Protein AF-A0A7V4Y9E1-F1 (afdb_monomer_lite)

Structure (mmCIF, N/CA/C/O backbone):
data_AF-A0A7V4Y9E1-F1
#
_entry.id   AF-A0A7V4Y9E1-F1
#
loop_
_atom_site.group_PDB
_atom_site.id
_atom_site.type_symbol
_atom_site.label_atom_id
_atom_site.label_alt_id
_atom_site.label_comp_id
_atom_site.label_asym_id
_atom_site.label_entity_id
_atom_site.label_seq_id
_atom_site.pdbx_PDB_ins_code
_atom_site.Cartn_x
_atom_site.Cartn_y
_atom_site.Cartn_z
_atom_site.occupancy
_atom_site.B_iso_or_equiv
_atom_site.auth_seq_id
_atom_site.auth_comp_id
_atom_site.auth_asym_id
_atom_site.auth_atom_id
_atom_site.pdbx_PDB_model_num
ATOM 1 N N . MET A 1 1 ? -30.006 16.952 9.064 1.00 45.06 1 MET A N 1
ATOM 2 C CA . MET A 1 1 ? -29.851 15.558 9.552 1.00 45.06 1 MET A CA 1
ATOM 3 C C . MET A 1 1 ? -28.820 15.513 10.675 1.00 45.06 1 MET A C 1
ATOM 5 O O . MET A 1 1 ? -27.666 15.843 10.431 1.00 45.06 1 MET A O 1
ATOM 9 N N . LYS A 1 2 ? -29.207 15.133 11.901 1.00 62.81 2 LYS A N 1
ATOM 10 C CA . LYS A 1 2 ? -28.250 14.896 12.998 1.00 62.81 2 LYS A CA 1
ATOM 11 C C . LYS A 1 2 ? -27.581 13.535 12.781 1.00 62.81 2 LYS A C 1
ATOM 13 O O . LYS A 1 2 ? -28.270 12.523 12.707 1.00 62.81 2 LYS A O 1
ATOM 18 N N . ARG A 1 3 ? -26.252 13.506 12.646 1.00 72.31 3 ARG A N 1
ATOM 19 C CA . ARG A 1 3 ? -25.481 12.253 12.651 1.00 72.31 3 ARG A CA 1
ATOM 20 C C . ARG A 1 3 ? -25.489 11.681 14.063 1.00 72.31 3 ARG A C 1
ATOM 22 O O . ARG A 1 3 ? -25.103 12.361 15.010 1.00 72.31 3 ARG A O 1
ATOM 29 N N . ASP A 1 4 ? -25.920 10.434 14.186 1.00 85.50 4 ASP A N 1
ATOM 30 C CA . ASP A 1 4 ? -26.046 9.746 15.467 1.00 85.50 4 ASP A CA 1
ATOM 31 C C . ASP A 1 4 ? -24.673 9.196 15.903 1.00 85.50 4 ASP A C 1
ATOM 33 O O . ASP A 1 4 ? -24.314 8.036 15.679 1.00 85.50 4 ASP A O 1
ATOM 37 N N . TYR A 1 5 ? -23.840 10.083 16.458 1.00 84.69 5 TYR A N 1
ATOM 38 C CA . TYR A 1 5 ? -22.429 9.807 16.751 1.00 84.69 5 TYR A CA 1
ATOM 39 C C . TYR A 1 5 ? -22.219 8.654 17.736 1.00 84.69 5 TYR A C 1
ATOM 41 O O . TYR A 1 5 ? -21.226 7.938 17.631 1.00 84.69 5 TYR A O 1
ATOM 49 N N . LYS A 1 6 ? -23.168 8.422 18.650 1.00 87.25 6 LYS A N 1
ATOM 50 C CA . LYS A 1 6 ? -23.079 7.342 19.641 1.00 87.25 6 LYS A CA 1
ATOM 51 C C . LYS A 1 6 ? -23.126 5.960 18.980 1.00 87.25 6 LYS A C 1
ATOM 53 O O . LYS A 1 6 ? -22.349 5.075 19.342 1.00 87.25 6 LYS A O 1
ATOM 58 N N . LYS A 1 7 ? -23.977 5.790 17.959 1.00 91.19 7 LYS A N 1
ATOM 59 C CA . LYS A 1 7 ? -24.054 4.547 17.175 1.00 91.19 7 LYS A CA 1
ATOM 60 C C . LYS A 1 7 ? -22.771 4.324 16.377 1.00 91.19 7 LYS A C 1
ATOM 62 O O . LYS A 1 7 ? -22.153 3.270 16.516 1.00 91.19 7 LYS A O 1
ATOM 67 N N . LEU A 1 8 ? -22.312 5.348 15.654 1.00 91.44 8 LEU A N 1
ATOM 68 C CA . LEU A 1 8 ? -21.070 5.294 14.871 1.00 91.44 8 LEU A CA 1
ATOM 69 C C . LEU A 1 8 ? -19.843 4.979 15.735 1.00 91.44 8 LEU A C 1
ATOM 71 O O . LEU A 1 8 ? -18.987 4.194 15.330 1.00 91.44 8 LEU A O 1
ATOM 75 N N . GLN A 1 9 ? -19.765 5.551 16.937 1.00 90.19 9 GLN A N 1
ATOM 76 C CA . GLN A 1 9 ? -18.689 5.267 17.882 1.00 90.19 9 GLN A CA 1
ATOM 77 C C . GLN A 1 9 ? -18.709 3.800 18.326 1.00 90.19 9 GLN A C 1
ATOM 79 O O . GLN A 1 9 ? -17.672 3.137 18.294 1.00 90.19 9 GLN A O 1
ATOM 84 N N . SER A 1 10 ? -19.879 3.271 18.696 1.00 91.19 10 SER A N 1
ATOM 85 C CA . SER A 1 10 ? -20.010 1.865 19.102 1.00 91.19 10 SER A CA 1
ATOM 86 C C . SER A 1 10 ? -19.586 0.898 17.989 1.00 91.19 10 SER A C 1
ATOM 88 O O . SER A 1 10 ? -18.905 -0.099 18.239 1.00 91.19 10 SER A O 1
ATOM 90 N N . GLU A 1 11 ? -19.915 1.230 16.742 1.00 92.38 11 GLU A N 1
ATOM 91 C CA . GLU A 1 11 ? -19.565 0.439 15.570 1.00 92.38 11 GLU A CA 1
ATOM 92 C C . GLU A 1 11 ? -18.068 0.531 15.250 1.00 92.38 11 GLU A C 1
ATOM 94 O O . GLU A 1 11 ? -17.416 -0.492 15.033 1.00 92.38 11 GLU A O 1
ATOM 99 N N . ALA A 1 12 ? -17.478 1.729 15.337 1.00 92.50 12 ALA A N 1
ATOM 100 C CA . ALA A 1 12 ? -16.038 1.928 15.193 1.00 92.50 12 ALA A CA 1
ATOM 101 C C . ALA A 1 12 ? -15.238 1.103 16.216 1.00 92.50 12 ALA A C 1
ATOM 103 O O . ALA A 1 12 ? -14.214 0.516 15.864 1.00 92.50 12 ALA A O 1
ATOM 104 N N . ILE A 1 13 ? -15.719 1.005 17.461 1.00 91.12 13 ILE A N 1
ATOM 105 C CA . ILE A 1 13 ? -15.098 0.190 18.518 1.00 91.12 13 ILE A CA 1
ATOM 106 C C . ILE A 1 13 ? -15.161 -1.301 18.169 1.00 91.12 13 ILE A C 1
ATOM 108 O O . ILE A 1 13 ? -14.146 -1.993 18.276 1.00 91.12 13 ILE A O 1
ATOM 112 N N . LYS A 1 14 ? -16.318 -1.803 17.713 1.00 91.88 14 LYS A N 1
ATOM 113 C CA . LYS A 1 14 ? -16.467 -3.203 17.274 1.00 91.88 14 LYS A CA 1
ATOM 114 C C . LYS A 1 14 ? -15.513 -3.530 16.125 1.00 91.88 14 LYS A C 1
ATOM 116 O O . LYS A 1 14 ? -14.785 -4.519 16.192 1.00 91.88 14 LYS A O 1
ATOM 121 N N . LEU A 1 15 ? -15.447 -2.662 15.114 1.00 91.44 15 LEU A N 1
ATOM 122 C CA . LEU A 1 15 ? -14.532 -2.825 13.982 1.00 91.44 15 LEU A CA 1
ATOM 123 C C . LEU A 1 15 ? -13.063 -2.768 14.419 1.00 91.44 15 LEU A C 1
ATOM 125 O O . LEU A 1 15 ? -12.230 -3.516 13.905 1.00 91.44 15 LEU A O 1
ATOM 129 N N . ARG A 1 16 ? -12.736 -1.910 15.390 1.00 89.75 16 A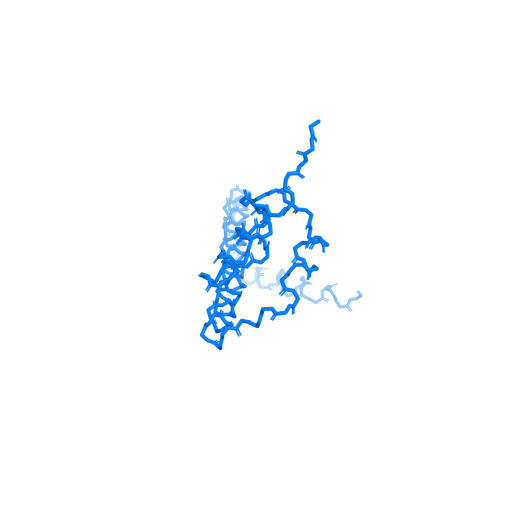RG A N 1
ATOM 130 C CA . ARG A 1 16 ? -11.377 -1.814 15.917 1.00 89.75 16 ARG A CA 1
ATOM 131 C C . ARG A 1 16 ? -10.962 -3.078 16.664 1.00 89.75 16 ARG A C 1
ATOM 133 O O . ARG A 1 16 ? -9.860 -3.565 16.428 1.00 89.75 16 ARG A O 1
ATOM 140 N N . LYS A 1 17 ? -11.850 -3.638 17.491 1.00 87.38 17 LYS A N 1
ATOM 141 C CA . LYS A 1 17 ? -11.634 -4.925 18.178 1.00 87.38 17 LYS A CA 1
ATOM 142 C C . LYS A 1 17 ? -11.493 -6.089 17.195 1.00 87.38 17 LYS A C 1
ATOM 144 O O . LYS A 1 17 ? -10.632 -6.938 17.391 1.00 87.38 17 LYS A O 1
ATOM 149 N N . ALA A 1 18 ? -12.241 -6.067 16.091 1.00 87.75 18 ALA A N 1
ATOM 150 C CA . ALA A 1 18 ? -12.091 -7.018 14.986 1.00 87.75 18 ALA A CA 1
ATOM 151 C C . ALA A 1 18 ? -10.760 -6.872 14.208 1.00 87.75 18 ALA A C 1
ATOM 153 O O . ALA A 1 18 ? -10.486 -7.644 13.290 1.00 87.75 18 ALA A O 1
ATOM 154 N N . GLY A 1 19 ? -9.919 -5.891 14.555 1.00 86.44 19 GLY A N 1
ATOM 155 C CA . GLY A 1 19 ? -8.583 -5.726 13.989 1.00 86.44 19 GLY A CA 1
ATOM 156 C C . GLY A 1 19 ? -8.540 -4.932 12.689 1.00 86.44 19 GLY A C 1
ATOM 157 O O . GLY A 1 19 ? -7.585 -5.088 11.929 1.00 86.44 19 GLY A O 1
ATOM 158 N N . LEU A 1 20 ? -9.541 -4.088 12.412 1.00 87.81 20 LEU A N 1
ATOM 159 C CA . LEU A 1 20 ? -9.500 -3.160 11.279 1.00 87.81 20 LEU A CA 1
ATOM 160 C C . LEU A 1 20 ? -8.630 -1.928 11.590 1.00 87.81 20 LEU A C 1
ATOM 162 O O . LEU A 1 20 ? -8.527 -1.455 12.730 1.00 87.81 20 LEU A O 1
ATOM 166 N N . SER A 1 21 ? -7.997 -1.390 10.548 1.00 86.50 21 SER A N 1
ATOM 167 C CA . SER A 1 21 ? -7.227 -0.143 10.593 1.00 86.50 21 SER A CA 1
ATOM 168 C C . SER A 1 21 ? -8.128 1.094 10.549 1.00 86.50 21 SER A C 1
ATOM 170 O O . SER A 1 21 ? -9.259 1.050 10.066 1.00 86.50 21 SER A O 1
ATOM 172 N N . TYR A 1 22 ? -7.599 2.246 10.975 1.00 87.69 22 TYR A N 1
ATOM 173 C CA . TYR A 1 22 ? -8.314 3.524 10.881 1.00 87.69 22 TYR A CA 1
ATOM 174 C C . TYR A 1 22 ? -8.773 3.855 9.455 1.00 87.69 22 TYR A C 1
ATOM 176 O O . TYR A 1 22 ? -9.850 4.415 9.274 1.00 87.69 22 TYR A O 1
ATOM 184 N N . GLY A 1 23 ? -7.979 3.492 8.441 1.00 86.50 23 GLY A N 1
ATOM 185 C CA . GLY A 1 23 ? -8.332 3.704 7.037 1.00 86.50 23 GLY A CA 1
ATOM 186 C C . GLY A 1 23 ? -9.517 2.847 6.588 1.00 86.50 23 GLY A C 1
ATOM 187 O O . GLY A 1 23 ? -10.413 3.352 5.915 1.00 86.50 23 GLY A O 1
ATOM 188 N N . GLU A 1 24 ? -9.561 1.577 6.994 1.00 88.31 24 GLU A N 1
ATOM 189 C CA . GLU A 1 24 ? -10.674 0.673 6.673 1.00 88.31 24 GLU A CA 1
ATOM 190 C C . GLU A 1 24 ? -11.962 1.085 7.402 1.00 88.31 24 GLU A C 1
ATOM 192 O O . GLU A 1 24 ? -13.030 1.118 6.793 1.00 88.31 24 GLU A O 1
ATOM 197 N N . ILE A 1 25 ? -11.861 1.478 8.677 1.00 91.50 25 ILE A N 1
ATOM 198 C CA . ILE A 1 25 ? -13.006 1.977 9.457 1.00 91.50 25 ILE A CA 1
ATOM 199 C C . ILE A 1 25 ? -13.543 3.278 8.848 1.00 91.50 25 ILE A C 1
ATOM 201 O O . ILE A 1 25 ? -14.753 3.430 8.685 1.00 91.50 25 ILE A O 1
ATOM 205 N N . ARG A 1 26 ? -12.653 4.193 8.441 1.00 92.12 26 ARG A N 1
ATOM 206 C CA . ARG A 1 26 ? -13.031 5.433 7.749 1.00 92.12 26 ARG A CA 1
ATOM 207 C C . ARG A 1 26 ? -13.786 5.158 6.452 1.00 92.12 26 ARG A C 1
ATOM 209 O O . ARG A 1 26 ? -14.781 5.827 6.204 1.00 92.12 26 ARG A O 1
ATOM 216 N N . LYS A 1 27 ? -13.337 4.194 5.642 1.00 91.19 27 LYS A N 1
ATOM 217 C CA . LYS A 1 27 ? -14.021 3.825 4.391 1.00 91.19 27 LYS A CA 1
ATOM 218 C C . LYS A 1 27 ? -15.429 3.277 4.636 1.00 91.19 27 LYS A C 1
ATOM 220 O O . LYS A 1 27 ? -16.315 3.564 3.845 1.00 91.19 27 LYS A O 1
ATOM 225 N N . LYS A 1 28 ? -15.640 2.530 5.726 1.00 91.00 28 LYS A N 1
ATOM 226 C CA . LYS A 1 28 ? -16.957 1.971 6.074 1.00 91.00 28 LYS A CA 1
ATOM 227 C C . LYS A 1 28 ? -17.924 3.004 6.654 1.00 91.00 28 LYS A C 1
ATOM 229 O O . LYS A 1 28 ? -19.066 3.070 6.227 1.00 91.00 28 LYS A O 1
ATOM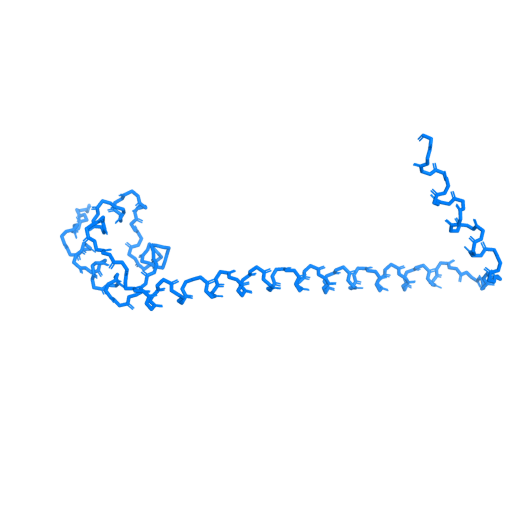 234 N N . LEU A 1 29 ? -17.472 3.795 7.628 1.00 89.62 29 LEU A N 1
ATOM 235 C CA . LEU A 1 29 ? -18.344 4.692 8.403 1.00 89.62 29 LEU A CA 1
ATOM 236 C C . LEU A 1 29 ? -18.360 6.140 7.883 1.00 89.62 29 LEU A C 1
ATOM 238 O O . LEU A 1 29 ? -19.120 6.967 8.381 1.00 89.62 29 LEU A O 1
ATOM 242 N N . ASN A 1 30 ? -17.504 6.465 6.909 1.00 89.44 30 ASN A N 1
ATOM 243 C CA . ASN A 1 30 ? -17.342 7.792 6.308 1.00 89.44 30 ASN A CA 1
ATOM 244 C C . ASN A 1 30 ? -17.222 8.939 7.337 1.00 89.44 30 ASN A C 1
ATOM 246 O O . ASN A 1 30 ? -17.836 10.002 7.210 1.00 89.44 30 ASN A O 1
ATOM 250 N N . VAL A 1 31 ? -16.430 8.701 8.387 1.00 89.94 31 VAL A N 1
ATOM 251 C CA . VAL A 1 31 ? -16.133 9.659 9.465 1.00 89.94 31 VAL A CA 1
ATOM 252 C C . VAL A 1 31 ? -14.746 10.272 9.292 1.00 89.94 31 VAL A C 1
ATOM 254 O O . VAL A 1 31 ? -13.833 9.654 8.737 1.00 89.94 31 VAL A O 1
ATOM 257 N N . ALA A 1 32 ? -14.568 11.493 9.797 1.00 89.81 32 ALA A N 1
ATOM 258 C CA . ALA A 1 32 ? -13.274 12.160 9.784 1.00 89.81 32 ALA A CA 1
ATOM 259 C C . ALA A 1 32 ? -12.231 11.382 10.606 1.00 89.81 32 ALA A C 1
ATOM 261 O O . ALA A 1 32 ? -12.535 10.756 11.625 1.00 89.81 32 ALA A O 1
ATOM 262 N N . LYS A 1 33 ? -10.965 11.449 10.173 1.00 87.50 33 LYS A N 1
ATOM 263 C CA . LYS A 1 33 ? -9.849 10.781 10.862 1.00 87.50 33 LYS A CA 1
ATOM 264 C C . LYS A 1 33 ? -9.670 11.311 12.290 1.00 87.50 33 LYS A C 1
ATOM 266 O O . LYS A 1 33 ? -9.410 10.519 13.186 1.00 87.50 33 LYS A O 1
ATOM 271 N N . SER A 1 34 ? -9.853 12.617 12.501 1.00 89.31 34 SER A N 1
ATOM 272 C CA . SER A 1 34 ? -9.797 13.262 13.821 1.00 89.31 34 SER A CA 1
ATOM 273 C C . SER A 1 34 ? -10.806 12.656 14.802 1.00 89.31 34 SER A C 1
ATOM 275 O O . SER A 1 34 ? -10.445 12.337 15.933 1.00 89.31 34 SER A O 1
ATOM 277 N N . THR A 1 35 ? -12.036 12.403 14.349 1.00 90.31 35 THR A N 1
ATOM 278 C CA . THR A 1 35 ? -13.097 11.772 15.147 1.00 90.31 35 THR A CA 1
ATOM 279 C C . THR A 1 35 ? -12.754 10.329 15.518 1.00 90.31 35 THR A C 1
ATOM 281 O O . THR A 1 35 ? -12.877 9.942 16.678 1.00 90.31 35 THR A O 1
ATOM 284 N N . LEU A 1 36 ? -12.259 9.539 14.559 1.00 90.94 36 LEU A N 1
ATOM 285 C CA . LEU A 1 36 ? -11.836 8.158 14.820 1.00 90.94 36 LEU A CA 1
ATOM 286 C C . LEU A 1 36 ? -10.666 8.090 15.806 1.00 90.94 36 LEU A C 1
ATOM 288 O O . LEU A 1 36 ? -10.673 7.233 16.688 1.00 90.94 36 LEU A O 1
ATOM 292 N N . SER A 1 37 ? -9.690 8.995 15.686 1.00 89.75 37 SER A N 1
ATOM 293 C CA . SER A 1 37 ? -8.572 9.088 16.629 1.00 89.75 37 SER A CA 1
ATOM 294 C C . SER A 1 37 ? -9.050 9.383 18.049 1.00 89.75 37 SER A C 1
ATOM 296 O O . SER A 1 37 ? -8.538 8.780 18.987 1.00 89.75 37 SER A O 1
ATOM 298 N N . LEU A 1 38 ? -10.039 10.269 18.211 1.00 90.12 38 LEU A N 1
ATOM 299 C CA . LEU A 1 38 ? -10.603 10.598 19.520 1.00 90.12 38 LEU A CA 1
ATOM 300 C C . LEU A 1 38 ? -11.310 9.388 20.149 1.00 90.12 38 LEU A C 1
ATOM 302 O O . LEU A 1 38 ? -11.082 9.076 21.314 1.00 90.12 38 LEU A O 1
ATOM 306 N N . TRP A 1 39 ? -12.129 8.674 19.375 1.00 91.31 39 TRP A N 1
ATOM 307 C CA . TRP A 1 39 ? -12.917 7.538 19.868 1.00 91.31 39 TRP A CA 1
ATOM 308 C C . TRP A 1 39 ? -12.104 6.284 20.172 1.00 91.31 39 TRP A C 1
ATOM 310 O O . TRP A 1 39 ? -12.463 5.520 21.064 1.00 91.31 39 TRP A O 1
ATOM 320 N N . LEU A 1 40 ? -11.041 6.044 19.407 1.00 89.00 40 LEU A N 1
ATOM 321 C CA . LEU A 1 40 ? -10.266 4.805 19.466 1.00 89.00 40 LEU A CA 1
ATOM 322 C C . LEU A 1 40 ? -8.939 4.970 20.224 1.00 89.00 40 LEU A C 1
ATOM 324 O O . LEU A 1 40 ? -8.165 4.016 20.289 1.00 89.00 40 LEU A O 1
ATOM 328 N N . LYS A 1 41 ? -8.685 6.147 20.818 1.00 86.81 41 LYS A N 1
ATOM 329 C CA . LYS A 1 41 ? -7.458 6.464 21.572 1.00 86.81 41 LYS A CA 1
ATOM 330 C C . LYS A 1 41 ? -7.164 5.452 22.683 1.00 86.81 41 LYS A C 1
ATOM 332 O O . LYS A 1 41 ? -6.008 5.120 22.914 1.00 86.81 41 LYS A O 1
ATOM 337 N N . SER A 1 42 ? -8.204 4.966 23.354 1.00 84.62 42 SER A N 1
ATOM 338 C CA . SER A 1 42 ? -8.115 4.063 24.505 1.00 84.62 42 SER A CA 1
ATOM 339 C C . SER A 1 42 ? -8.085 2.575 24.142 1.00 84.62 42 SER A C 1
ATOM 341 O O . SER A 1 42 ? -8.002 1.744 25.041 1.00 84.62 42 SER A O 1
ATOM 343 N N . ILE A 1 43 ? -8.159 2.211 22.855 1.00 84.94 43 ILE A N 1
ATOM 344 C CA . ILE A 1 43 ? -8.222 0.808 22.427 1.00 84.94 43 ILE A CA 1
ATOM 345 C C . ILE A 1 43 ? -6.863 0.388 21.856 1.00 84.94 43 ILE A C 1
ATOM 347 O O . ILE A 1 43 ? -6.558 0.703 20.696 1.00 84.94 43 ILE A O 1
ATOM 351 N N . PRO A 1 44 ? -6.035 -0.331 22.636 1.00 78.19 44 PRO A N 1
ATOM 352 C CA . PRO A 1 44 ? -4.776 -0.851 22.136 1.00 78.19 44 PRO A CA 1
ATOM 353 C C . PRO A 1 44 ? -5.022 -1.950 21.094 1.00 78.19 44 PRO A C 1
ATOM 355 O O . PRO A 1 44 ? -5.946 -2.752 21.195 1.00 78.19 44 PRO A O 1
ATOM 358 N N . LEU A 1 45 ? -4.160 -1.987 20.078 1.00 79.31 45 LEU A N 1
ATOM 359 C CA . LEU A 1 45 ? -4.055 -3.119 19.158 1.00 79.31 45 LEU A CA 1
ATOM 360 C C . LEU A 1 45 ? -3.353 -4.285 19.843 1.00 79.31 45 LEU A C 1
ATOM 362 O O . LEU A 1 45 ? -2.292 -4.069 20.441 1.00 79.31 45 LEU A O 1
ATOM 366 N N . THR A 1 46 ? -3.867 -5.502 19.659 1.00 82.69 46 THR A N 1
ATOM 367 C CA . THR A 1 46 ? -3.152 -6.707 20.092 1.00 82.69 46 THR A CA 1
ATOM 368 C C . THR A 1 46 ? -1.852 -6.892 19.292 1.00 82.69 46 THR A C 1
ATOM 370 O O . THR A 1 46 ? -1.748 -6.420 18.149 1.00 82.69 46 THR A O 1
ATOM 373 N N . PRO A 1 47 ? -0.837 -7.570 19.862 1.00 79.94 47 PRO A N 1
ATOM 374 C CA . PRO A 1 47 ? 0.445 -7.803 19.189 1.00 79.94 47 PRO A CA 1
ATOM 375 C C . PRO A 1 47 ? 0.288 -8.496 17.829 1.00 79.94 47 PRO A C 1
ATOM 377 O O . PRO A 1 47 ? 0.929 -8.115 16.850 1.00 79.94 47 PRO A O 1
ATOM 380 N N . GLU A 1 48 ? -0.635 -9.453 17.738 1.00 82.12 48 GLU A N 1
ATOM 381 C CA . GLU A 1 48 ? -0.957 -10.186 16.510 1.00 82.12 48 GLU A CA 1
ATOM 382 C C . GLU A 1 48 ? -1.496 -9.267 15.408 1.00 82.12 48 GLU A C 1
ATOM 384 O O . GLU A 1 48 ? -1.059 -9.325 14.255 1.00 82.12 48 GLU A O 1
ATOM 389 N N . GLN A 1 49 ? -2.405 -8.355 15.767 1.00 82.81 49 GLN A N 1
ATOM 390 C CA . GLN A 1 49 ? -2.960 -7.382 14.831 1.00 82.81 49 GLN A CA 1
ATOM 391 C C . GLN A 1 49 ? -1.874 -6.415 14.343 1.00 82.81 49 GLN A C 1
ATOM 393 O O . GLN A 1 49 ? -1.815 -6.114 13.149 1.00 82.81 49 GLN A O 1
ATOM 398 N N . ARG A 1 50 ? -0.965 -5.973 15.227 1.00 81.94 50 ARG A N 1
ATOM 399 C CA . ARG A 1 50 ? 0.197 -5.154 14.828 1.00 81.94 50 ARG A CA 1
ATOM 400 C C . ARG A 1 50 ? 1.107 -5.896 13.856 1.00 81.94 50 ARG A C 1
ATOM 402 O O . ARG A 1 50 ? 1.463 -5.323 12.826 1.00 81.94 50 ARG A O 1
ATOM 409 N N . LYS A 1 51 ? 1.432 -7.163 14.138 1.00 84.19 51 LYS A N 1
ATOM 410 C CA . LYS A 1 51 ? 2.258 -8.001 13.257 1.00 84.19 51 LYS A CA 1
ATOM 411 C C . LYS A 1 51 ? 1.622 -8.115 11.873 1.00 84.19 51 LYS A C 1
ATOM 413 O O . LYS A 1 51 ? 2.289 -7.847 10.880 1.00 84.19 51 LYS A O 1
ATOM 418 N N . ARG A 1 52 ? 0.311 -8.372 11.801 1.00 85.81 52 ARG A N 1
ATOM 419 C CA . ARG A 1 52 ? -0.438 -8.412 10.533 1.00 85.81 52 ARG A CA 1
ATOM 420 C C . ARG A 1 52 ? -0.332 -7.106 9.741 1.00 85.81 52 ARG A C 1
ATOM 422 O O . ARG A 1 52 ? -0.158 -7.149 8.523 1.00 85.81 52 ARG A O 1
ATOM 429 N N . PHE A 1 53 ? -0.452 -5.950 10.398 1.00 83.19 53 PHE A N 1
ATOM 430 C CA . PHE A 1 53 ? -0.308 -4.656 9.723 1.00 83.19 53 PHE A CA 1
ATOM 431 C C . PHE A 1 53 ? 1.107 -4.427 9.205 1.00 83.19 53 PHE A C 1
ATOM 433 O O . PHE A 1 53 ? 1.263 -3.984 8.068 1.00 83.19 53 PHE A O 1
ATOM 440 N N . TYR A 1 54 ? 2.117 -4.775 10.000 1.00 82.00 54 TYR A N 1
ATOM 441 C CA . TYR A 1 54 ? 3.511 -4.681 9.586 1.00 82.00 54 TYR A CA 1
ATOM 442 C C . TYR A 1 54 ? 3.790 -5.563 8.364 1.00 82.00 54 TYR A C 1
ATOM 444 O O . TYR A 1 54 ? 4.271 -5.069 7.349 1.00 82.00 54 TYR A O 1
ATOM 452 N N . THR A 1 55 ? 3.382 -6.835 8.397 1.00 85.44 55 THR A N 1
ATOM 453 C CA . THR A 1 55 ? 3.555 -7.755 7.263 1.00 85.44 55 THR A CA 1
ATOM 454 C C . THR A 1 55 ? 2.854 -7.243 6.004 1.00 85.44 55 THR A C 1
ATOM 456 O O . THR A 1 55 ? 3.440 -7.260 4.925 1.00 85.44 55 THR A O 1
ATOM 459 N N . LYS A 1 56 ? 1.624 -6.722 6.123 1.00 83.56 56 LYS A N 1
ATOM 460 C CA . LYS A 1 56 ? 0.917 -6.100 4.990 1.00 83.56 56 LYS A CA 1
ATOM 461 C C . LYS A 1 56 ? 1.674 -4.896 4.420 1.00 83.56 56 LYS A C 1
ATOM 463 O O . LYS A 1 56 ? 1.725 -4.752 3.202 1.00 83.56 56 LYS A O 1
ATOM 468 N N . ALA A 1 57 ? 2.240 -4.043 5.273 1.00 82.69 57 ALA A N 1
ATOM 469 C CA . ALA A 1 57 ? 3.007 -2.877 4.840 1.00 82.69 57 ALA A CA 1
ATOM 470 C C . ALA A 1 57 ? 4.290 -3.286 4.100 1.00 82.69 57 ALA A C 1
ATOM 472 O O . ALA A 1 57 ? 4.561 -2.769 3.018 1.00 82.69 57 ALA A O 1
ATOM 473 N N . VAL A 1 58 ? 5.022 -4.268 4.632 1.00 81.62 58 VAL A N 1
ATOM 474 C CA . VAL A 1 58 ? 6.217 -4.834 3.984 1.00 81.62 58 VAL A CA 1
ATOM 475 C C . VAL A 1 58 ? 5.866 -5.443 2.625 1.00 81.62 58 VAL A C 1
ATOM 477 O O . VAL A 1 58 ? 6.529 -5.155 1.632 1.00 81.62 58 VAL A O 1
ATOM 480 N N . LEU A 1 59 ? 4.781 -6.219 2.543 1.00 82.88 59 LEU A N 1
ATOM 481 C CA . LEU A 1 59 ? 4.309 -6.790 1.277 1.00 82.88 59 LEU A CA 1
ATOM 482 C C . LEU A 1 59 ? 3.915 -5.712 0.262 1.00 82.88 59 LEU A C 1
ATOM 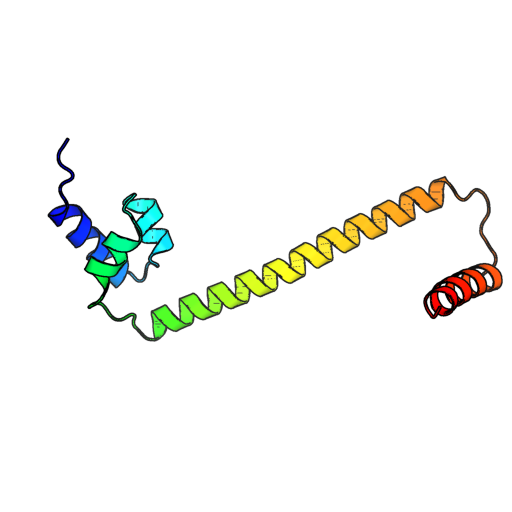484 O O . LEU A 1 59 ? 4.205 -5.854 -0.922 1.00 82.88 59 LEU A O 1
ATOM 488 N N . ALA A 1 60 ? 3.261 -4.634 0.699 1.00 81.50 60 ALA A N 1
ATOM 489 C CA . ALA A 1 60 ? 2.911 -3.523 -0.183 1.00 81.50 60 ALA A CA 1
ATOM 490 C C . ALA A 1 60 ? 4.162 -2.819 -0.735 1.00 81.50 60 ALA A C 1
ATOM 492 O O . ALA A 1 60 ? 4.213 -2.517 -1.927 1.00 81.50 60 ALA A O 1
ATOM 493 N N . LEU A 1 61 ? 5.184 -2.620 0.103 1.00 78.88 61 LEU A N 1
ATOM 494 C CA . LEU A 1 61 ? 6.462 -2.045 -0.314 1.00 78.88 61 LEU A CA 1
ATOM 495 C C . LEU A 1 61 ? 7.178 -2.945 -1.333 1.00 78.88 61 LEU A C 1
ATOM 497 O O . LEU A 1 61 ? 7.604 -2.469 -2.384 1.00 78.88 61 LEU A O 1
ATOM 501 N N . ALA A 1 62 ? 7.238 -4.251 -1.061 1.00 78.00 62 ALA A N 1
ATOM 502 C CA . ALA A 1 62 ? 7.833 -5.238 -1.962 1.00 78.00 62 ALA A CA 1
ATOM 503 C C . ALA A 1 62 ? 7.094 -5.332 -3.311 1.00 78.00 62 ALA A C 1
ATOM 505 O O . ALA A 1 62 ? 7.714 -5.456 -4.363 1.00 78.00 62 ALA A O 1
ATOM 506 N N . ARG A 1 63 ? 5.762 -5.214 -3.312 1.00 77.06 63 ARG A N 1
ATOM 507 C CA . ARG A 1 63 ? 4.971 -5.163 -4.554 1.00 77.06 63 ARG A CA 1
ATOM 508 C C . ARG A 1 63 ? 5.242 -3.896 -5.362 1.00 77.06 63 ARG A C 1
ATOM 510 O O . ARG A 1 63 ? 5.280 -3.954 -6.587 1.00 77.06 63 ARG A O 1
ATOM 517 N N . GLY A 1 64 ? 5.447 -2.760 -4.693 1.00 75.25 64 GLY A N 1
ATOM 518 C CA . GLY A 1 64 ? 5.803 -1.504 -5.353 1.00 75.25 64 GLY A CA 1
ATOM 519 C C . GLY A 1 64 ? 7.118 -1.613 -6.127 1.00 75.25 64 GLY A C 1
ATOM 520 O O . GLY A 1 64 ? 7.182 -1.224 -7.291 1.00 75.25 64 GLY A O 1
ATOM 521 N N . THR A 1 65 ? 8.149 -2.210 -5.525 1.00 72.00 65 THR A N 1
ATOM 522 C CA . THR A 1 65 ? 9.447 -2.399 -6.196 1.00 72.00 65 THR A CA 1
ATOM 523 C C . THR A 1 65 ? 9.359 -3.378 -7.368 1.00 72.00 65 THR A C 1
ATOM 525 O O . THR A 1 65 ? 9.955 -3.121 -8.416 1.00 72.00 65 THR A O 1
ATOM 528 N N . GLN A 1 66 ? 8.573 -4.451 -7.240 1.00 75.31 66 GLN A N 1
ATOM 529 C CA . GLN A 1 66 ? 8.317 -5.393 -8.337 1.00 75.31 66 GLN A CA 1
ATOM 530 C C . GLN A 1 66 ? 7.593 -4.727 -9.514 1.00 75.31 66 GLN A C 1
ATOM 532 O O . GLN A 1 66 ? 8.054 -4.837 -10.648 1.00 75.31 66 GLN A O 1
ATOM 537 N N . SER A 1 67 ? 6.537 -3.955 -9.245 1.00 78.38 67 SER A N 1
ATOM 538 C CA . SER A 1 67 ? 5.772 -3.240 -10.277 1.00 78.38 67 SER A CA 1
ATOM 539 C C . SER A 1 67 ? 6.640 -2.252 -11.067 1.00 78.38 67 SER A C 1
ATOM 541 O O . SER A 1 67 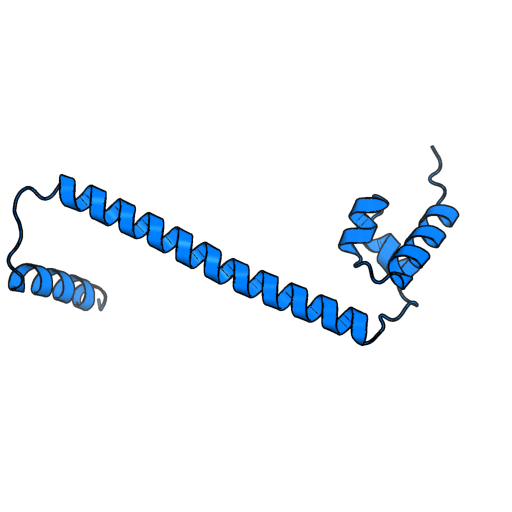? 6.622 -2.234 -12.298 1.00 78.38 67 SER A O 1
ATOM 543 N N . GLN A 1 68 ? 7.486 -1.480 -10.376 1.00 80.25 68 GLN A N 1
ATOM 544 C CA . GLN A 1 68 ? 8.399 -0.545 -11.039 1.00 80.25 68 GLN A CA 1
ATOM 545 C C . GLN A 1 68 ? 9.450 -1.268 -11.893 1.00 80.25 68 GLN A C 1
ATOM 547 O O . GLN A 1 68 ? 9.805 -0.787 -12.970 1.00 80.25 68 GLN A O 1
ATOM 552 N N . ARG A 1 69 ? 9.939 -2.431 -11.439 1.00 83.12 69 ARG A N 1
ATOM 553 C CA . ARG A 1 69 ? 10.882 -3.261 -12.203 1.00 83.12 69 ARG A CA 1
ATOM 554 C C . ARG A 1 69 ? 10.236 -3.823 -13.468 1.00 83.12 69 ARG A C 1
ATOM 556 O O . ARG A 1 69 ? 10.855 -3.766 -14.527 1.00 83.12 69 ARG A O 1
ATOM 563 N N . GLU A 1 70 ? 9.012 -4.331 -13.372 1.00 86.44 70 GLU A N 1
ATOM 564 C CA . GLU A 1 70 ? 8.257 -4.837 -14.523 1.00 86.44 70 GLU A CA 1
ATOM 565 C C . GLU A 1 70 ? 7.942 -3.731 -15.528 1.00 86.44 70 GLU A C 1
ATOM 567 O O . GLU A 1 70 ? 8.153 -3.914 -16.727 1.00 86.44 70 GLU A O 1
ATOM 572 N N . ARG A 1 71 ? 7.505 -2.561 -15.050 1.00 86.00 71 ARG A N 1
ATOM 573 C CA . ARG A 1 71 ? 7.269 -1.395 -15.905 1.00 86.00 71 ARG A CA 1
ATOM 574 C C . ARG A 1 71 ? 8.540 -0.985 -16.645 1.00 86.00 71 ARG A C 1
ATOM 576 O O . ARG A 1 71 ? 8.506 -0.858 -17.864 1.00 86.00 71 ARG A O 1
ATOM 583 N N . ARG A 1 72 ? 9.662 -0.851 -15.928 1.00 89.31 72 ARG A N 1
ATOM 584 C CA . ARG A 1 72 ? 10.959 -0.522 -16.534 1.00 89.31 72 ARG A CA 1
ATOM 585 C C . ARG A 1 72 ? 11.366 -1.560 -17.573 1.00 89.31 72 ARG A C 1
ATOM 587 O O . ARG A 1 72 ? 11.842 -1.186 -18.634 1.00 89.31 72 ARG A O 1
ATOM 594 N N . LYS A 1 73 ? 11.172 -2.851 -17.287 1.00 91.62 73 LYS A N 1
ATOM 595 C CA . LYS A 1 73 ? 11.490 -3.925 -18.235 1.00 91.62 73 LYS A CA 1
ATOM 596 C C . LYS A 1 73 ? 10.700 -3.765 -19.538 1.00 91.62 73 LYS A C 1
ATOM 598 O O . LYS A 1 73 ? 11.305 -3.794 -20.599 1.00 91.62 73 LYS A O 1
ATOM 603 N N . ARG A 1 74 ? 9.390 -3.503 -19.453 1.00 92.06 74 ARG A N 1
ATOM 604 C CA . ARG A 1 74 ? 8.535 -3.261 -20.631 1.00 92.06 74 ARG A CA 1
ATOM 605 C C . ARG A 1 74 ? 8.939 -2.007 -21.405 1.00 92.06 74 ARG A C 1
ATOM 607 O O . ARG A 1 74 ? 8.921 -2.017 -22.629 1.00 92.06 74 ARG A O 1
ATOM 614 N N . GLU A 1 75 ? 9.286 -0.931 -20.701 1.00 91.88 75 GLU A N 1
ATOM 615 C CA . GLU A 1 75 ? 9.768 0.307 -21.327 1.00 91.88 75 GLU A CA 1
ATOM 616 C C . GLU A 1 75 ? 11.086 0.064 -22.075 1.00 91.88 75 GLU A C 1
ATOM 618 O O . GLU A 1 75 ? 11.203 0.446 -23.234 1.00 91.88 75 GLU A O 1
ATOM 623 N N . VAL A 1 76 ? 12.040 -0.640 -21.458 1.00 92.38 76 VAL A N 1
ATOM 624 C CA . VAL A 1 76 ? 13.318 -1.005 -22.089 1.00 92.38 76 VAL A CA 1
ATOM 625 C C . VAL A 1 76 ? 13.103 -1.909 -23.302 1.00 92.38 76 VAL A C 1
ATOM 627 O O . VAL A 1 76 ? 13.654 -1.630 -24.359 1.00 92.38 76 VAL A O 1
ATOM 630 N N . GLU A 1 77 ? 12.277 -2.951 -23.187 1.00 93.00 77 GLU A N 1
ATOM 631 C CA . GLU A 1 77 ? 11.945 -3.837 -24.314 1.00 93.00 77 GLU A CA 1
ATOM 632 C C . GLU A 1 77 ? 11.317 -3.064 -25.479 1.00 93.00 77 GLU A C 1
ATOM 634 O O . GLU A 1 77 ? 11.641 -3.318 -26.638 1.00 93.00 77 GLU A O 1
ATOM 639 N N . LYS A 1 78 ? 10.450 -2.089 -25.183 1.00 94.25 78 LYS A N 1
ATOM 640 C CA . LYS A 1 78 ? 9.843 -1.232 -26.203 1.00 94.25 78 LYS A CA 1
ATOM 641 C C . LYS A 1 78 ? 10.885 -0.354 -26.898 1.00 94.25 78 LYS A C 1
ATOM 643 O O . LYS A 1 78 ? 10.896 -0.322 -28.123 1.00 94.25 78 LYS A O 1
ATOM 648 N N . ILE A 1 79 ? 11.764 0.296 -26.134 1.00 90.25 79 ILE A N 1
ATOM 649 C CA . ILE A 1 79 ? 12.839 1.144 -26.673 1.00 90.25 79 ILE A CA 1
ATOM 650 C C . ILE A 1 79 ? 13.775 0.323 -27.562 1.00 90.25 79 ILE A C 1
ATOM 652 O O . ILE A 1 79 ? 14.098 0.758 -28.660 1.00 90.25 79 ILE A O 1
ATOM 656 N N . ILE A 1 80 ? 14.179 -0.872 -27.118 1.00 87.62 80 ILE A N 1
ATOM 657 C CA . ILE A 1 80 ? 15.037 -1.764 -27.911 1.00 87.62 80 ILE A CA 1
ATOM 658 C C . ILE A 1 80 ? 14.340 -2.128 -29.224 1.00 87.62 80 ILE A C 1
ATOM 660 O O . ILE A 1 80 ? 14.929 -1.979 -30.286 1.00 87.62 80 ILE A O 1
ATOM 664 N N . LYS A 1 81 ? 13.063 -2.519 -29.168 1.00 89.31 81 LYS A N 1
ATOM 665 C CA . LYS A 1 81 ? 12.291 -2.891 -30.361 1.00 89.31 81 LYS A CA 1
ATOM 666 C C . LYS A 1 81 ? 12.065 -1.724 -31.327 1.00 89.31 81 LYS A C 1
ATOM 668 O O . LYS A 1 81 ? 11.902 -1.944 -32.523 1.00 89.31 81 LYS A O 1
ATOM 673 N N . GLU A 1 82 ? 11.964 -0.498 -30.824 1.00 89.12 82 GLU A N 1
ATOM 674 C CA . GLU A 1 82 ? 11.882 0.710 -31.655 1.00 89.12 82 GLU A CA 1
ATOM 675 C C . GLU A 1 82 ? 13.240 1.013 -32.297 1.00 89.12 82 GLU A C 1
ATOM 677 O O . GLU A 1 82 ? 13.307 1.156 -33.515 1.00 89.12 82 GLU A O 1
ATOM 682 N N . ALA A 1 83 ? 14.325 0.971 -31.521 1.00 85.38 83 ALA A N 1
ATOM 683 C CA . ALA A 1 83 ? 15.685 1.157 -32.023 1.00 85.38 83 ALA A CA 1
ATOM 684 C C . ALA A 1 83 ? 16.074 0.110 -33.083 1.00 85.38 83 ALA A C 1
ATOM 686 O O . ALA A 1 83 ? 16.666 0.457 -34.100 1.00 85.38 83 ALA A O 1
ATOM 687 N N . GLU A 1 84 ? 15.686 -1.156 -32.904 1.00 83.25 84 GLU A N 1
ATOM 688 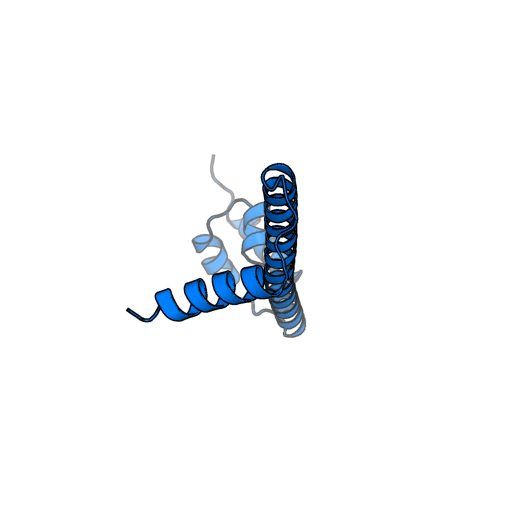C CA . GLU A 1 84 ? 15.903 -2.223 -33.894 1.00 83.25 84 GLU A CA 1
ATOM 689 C C . GLU A 1 84 ? 15.243 -1.930 -35.247 1.00 83.25 84 GLU A C 1
ATOM 691 O O . GLU A 1 84 ? 15.736 -2.381 -36.276 1.00 83.25 84 GLU A O 1
ATOM 696 N N . LYS A 1 85 ? 14.136 -1.176 -35.274 1.00 85.19 85 LYS A N 1
ATOM 697 C CA . LYS A 1 85 ? 13.475 -0.788 -36.531 1.00 85.19 85 LYS A CA 1
ATOM 698 C C . LYS A 1 85 ? 14.156 0.390 -37.214 1.00 85.19 85 LYS A C 1
ATOM 700 O O . LYS A 1 85 ? 14.055 0.521 -38.430 1.00 85.19 85 LYS A O 1
ATOM 705 N N . GLU A 1 86 ? 14.785 1.264 -36.438 1.00 83.62 86 GLU A N 1
ATOM 706 C CA . GLU A 1 86 ? 15.486 2.445 -36.946 1.00 83.62 86 GLU A CA 1
ATOM 707 C C . GLU A 1 86 ? 16.890 2.097 -37.457 1.00 83.62 86 GLU A C 1
ATOM 709 O O . GLU A 1 86 ? 17.392 2.724 -38.392 1.00 83.62 86 GLU A O 1
ATOM 714 N N . ILE A 1 87 ? 17.522 1.071 -36.884 1.00 77.81 87 ILE A N 1
ATOM 715 C CA . ILE A 1 87 ? 18.863 0.629 -37.264 1.00 77.81 87 ILE A CA 1
ATOM 716 C C . ILE A 1 87 ? 18.780 -0.284 -38.496 1.00 77.81 87 ILE A C 1
ATOM 718 O O . ILE A 1 87 ? 18.465 -1.466 -38.402 1.00 77.81 87 ILE A O 1
ATOM 722 N N . GLN A 1 88 ? 19.115 0.259 -39.667 1.00 69.94 88 GLN A N 1
ATOM 723 C CA . GLN A 1 88 ? 19.150 -0.500 -40.927 1.00 69.94 88 GLN A CA 1
ATOM 724 C C . GLN A 1 88 ? 20.350 -1.456 -41.055 1.00 69.94 88 GLN A C 1
ATOM 726 O O . GLN A 1 88 ? 20.283 -2.402 -41.836 1.00 69.94 88 GLN A O 1
ATOM 731 N N . PHE A 1 89 ? 21.437 -1.231 -40.306 1.00 73.56 89 PHE A N 1
ATOM 732 C CA . PHE A 1 89 ? 22.673 -2.013 -40.410 1.00 73.56 89 PHE A CA 1
ATOM 733 C C . PHE A 1 89 ? 23.179 -2.461 -39.035 1.00 73.56 89 PHE A C 1
ATOM 735 O O . PHE A 1 89 ? 23.322 -1.619 -38.144 1.00 73.56 89 PHE A O 1
ATOM 742 N N . PRO A 1 90 ? 23.500 -3.755 -38.842 1.00 71.88 90 PRO A N 1
ATOM 743 C CA . PRO A 1 90 ? 24.101 -4.219 -37.600 1.00 71.88 90 PRO A CA 1
ATOM 744 C C . PRO A 1 90 ? 25.494 -3.599 -37.438 1.00 71.88 90 PRO A C 1
ATOM 746 O O . PRO A 1 90 ? 26.371 -3.764 -38.285 1.00 71.88 90 PRO A O 1
ATOM 749 N N . LEU A 1 91 ? 25.690 -2.864 -36.344 1.00 75.81 91 LEU A N 1
ATOM 750 C CA . LEU A 1 91 ? 26.983 -2.282 -35.990 1.00 75.81 91 LEU A CA 1
ATOM 751 C C . LEU A 1 91 ? 27.950 -3.384 -35.516 1.00 75.81 91 LEU A C 1
ATOM 753 O O . LEU A 1 91 ? 27.531 -4.264 -34.757 1.00 75.81 91 LEU A O 1
ATOM 757 N N . PRO A 1 92 ? 29.242 -3.325 -35.889 1.00 84.06 92 PRO A N 1
ATOM 758 C CA . PRO A 1 92 ? 30.273 -4.177 -35.304 1.00 84.06 92 PRO A CA 1
ATOM 759 C C . PRO A 1 92 ? 30.353 -3.997 -33.784 1.00 84.06 92 PRO A C 1
ATOM 761 O O . PRO A 1 92 ? 30.126 -2.903 -33.253 1.00 84.06 92 PRO A O 1
ATOM 764 N N . PHE A 1 93 ? 30.709 -5.070 -33.075 1.00 81.56 93 PHE A N 1
ATOM 765 C CA . PHE A 1 93 ? 30.766 -5.075 -31.612 1.00 81.56 93 PHE A CA 1
ATOM 766 C C . PHE A 1 93 ? 31.733 -4.013 -31.067 1.00 81.56 93 PHE A C 1
ATOM 768 O O . PHE A 1 93 ? 31.410 -3.349 -30.078 1.00 81.56 93 PHE A O 1
ATOM 775 N N . GLU A 1 94 ? 32.870 -3.775 -31.737 1.00 86.75 94 GLU A N 1
ATOM 776 C CA . GLU A 1 94 ? 33.827 -2.756 -31.291 1.00 86.75 94 GLU A CA 1
ATOM 777 C C . GLU A 1 94 ? 33.215 -1.349 -31.323 1.00 86.75 94 GLU A C 1
ATOM 779 O O . GLU A 1 94 ? 33.406 -0.564 -30.393 1.00 86.75 94 GLU A O 1
ATOM 784 N N . THR A 1 95 ? 32.421 -1.034 -32.351 1.00 84.69 95 THR A N 1
ATOM 785 C CA . THR A 1 95 ? 31.752 0.267 -32.483 1.00 84.69 95 THR A CA 1
ATOM 786 C C . THR A 1 95 ? 30.709 0.474 -31.387 1.00 84.69 95 THR A C 1
ATOM 788 O O . THR A 1 95 ? 30.648 1.549 -30.789 1.00 84.69 95 THR A O 1
ATOM 791 N N . PHE A 1 96 ? 29.929 -0.560 -31.059 1.00 82.06 96 PHE A N 1
ATOM 792 C CA . PHE A 1 96 ? 28.963 -0.499 -29.959 1.00 82.06 96 PHE A CA 1
ATOM 793 C C . PHE A 1 96 ? 29.652 -0.260 -28.603 1.00 82.06 96 PHE A C 1
ATOM 795 O O . PHE A 1 96 ? 29.226 0.602 -27.827 1.00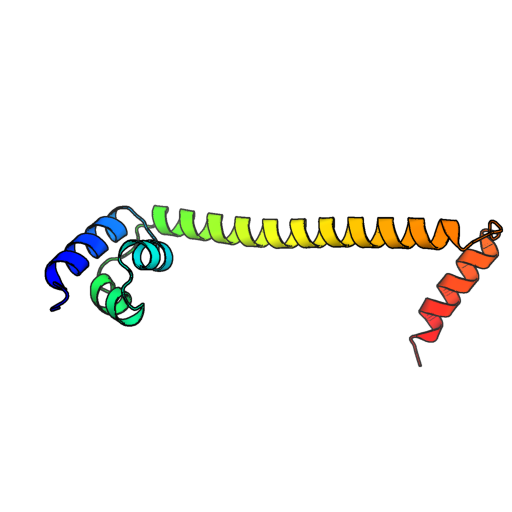 82.06 96 PHE A O 1
ATOM 802 N N . CYS A 1 97 ? 30.763 -0.957 -28.339 1.00 84.31 97 CYS A N 1
ATOM 803 C CA . CYS A 1 97 ? 31.568 -0.757 -27.133 1.00 84.31 97 CYS A CA 1
ATOM 804 C C . CYS A 1 97 ? 32.148 0.662 -27.039 1.00 84.31 97 CYS A C 1
ATOM 806 O O . CYS A 1 97 ? 32.112 1.261 -25.961 1.00 84.31 97 CYS A O 1
ATOM 808 N N . LEU A 1 98 ? 32.634 1.224 -28.151 1.00 88.12 98 LEU A N 1
ATOM 809 C CA . LEU A 1 98 ? 33.172 2.587 -28.195 1.00 88.12 98 LEU A CA 1
ATOM 810 C C . LEU A 1 98 ? 32.095 3.649 -27.924 1.00 88.12 98 LEU A C 1
ATOM 812 O O . LEU A 1 98 ? 32.344 4.573 -27.148 1.00 88.12 98 LEU A O 1
ATOM 816 N N . ILE A 1 99 ? 30.887 3.497 -28.482 1.00 86.12 99 ILE A N 1
ATOM 817 C CA . ILE A 1 99 ? 29.754 4.404 -28.213 1.00 86.12 99 ILE A CA 1
ATOM 818 C C . ILE A 1 99 ? 29.367 4.359 -26.726 1.00 86.12 99 ILE A C 1
ATOM 820 O O . ILE A 1 99 ? 29.185 5.404 -26.094 1.00 86.12 99 ILE A O 1
ATOM 824 N N . GLY A 1 100 ? 29.295 3.160 -26.140 1.00 83.56 100 GLY A N 1
ATOM 825 C CA . GLY A 1 100 ? 29.017 2.988 -24.712 1.00 83.56 100 GLY A CA 1
ATOM 826 C C . GLY A 1 100 ? 30.086 3.625 -23.819 1.00 83.56 100 GLY A C 1
ATOM 827 O O . GLY A 1 100 ? 29.759 4.359 -22.883 1.00 83.56 100 GLY A O 1
ATOM 828 N N . ALA A 1 101 ? 31.366 3.404 -24.133 1.00 87.75 101 ALA A N 1
ATOM 829 C CA . ALA A 1 101 ? 32.485 4.009 -23.414 1.00 87.75 101 ALA A CA 1
ATOM 830 C C . ALA A 1 101 ? 32.461 5.543 -23.508 1.00 87.75 101 ALA A C 1
ATOM 832 O O . ALA A 1 101 ? 32.628 6.220 -22.491 1.00 87.75 101 ALA A O 1
ATOM 833 N N . PHE A 1 102 ? 32.174 6.096 -24.691 1.00 88.38 102 PHE A N 1
ATOM 834 C CA . PHE A 1 102 ? 32.040 7.539 -24.895 1.00 88.38 102 PHE A CA 1
ATOM 835 C C . PHE A 1 102 ? 30.902 8.136 -24.056 1.00 88.38 102 PHE A C 1
ATOM 837 O O . PHE A 1 102 ? 31.091 9.161 -23.405 1.00 88.38 102 PHE A O 1
ATOM 844 N N . PHE A 1 103 ? 29.746 7.471 -23.988 1.00 83.12 103 PHE A N 1
ATOM 845 C CA . PHE A 1 103 ? 28.619 7.925 -23.169 1.00 83.12 103 PHE A CA 1
ATOM 846 C C . PHE A 1 103 ? 28.927 7.908 -21.661 1.00 83.12 103 PHE A C 1
ATOM 848 O O . PHE A 1 103 ? 28.521 8.814 -20.930 1.00 83.12 103 PHE A O 1
ATOM 855 N N . ILE A 1 104 ? 29.666 6.901 -21.183 1.00 81.94 104 ILE A N 1
ATOM 856 C CA . ILE A 1 104 ? 30.070 6.798 -19.771 1.00 81.94 104 ILE A CA 1
ATOM 857 C C . ILE A 1 104 ? 31.120 7.863 -19.423 1.00 81.94 104 ILE A C 1
ATOM 859 O O . ILE A 1 104 ? 31.023 8.504 -18.374 1.00 81.94 104 ILE A O 1
ATOM 863 N N . LEU A 1 105 ? 32.112 8.068 -20.292 1.00 80.62 105 LEU A N 1
ATOM 864 C CA . LEU A 1 105 ? 33.200 9.026 -20.074 1.00 80.62 105 LEU A CA 1
ATOM 865 C C . LEU A 1 105 ? 32.744 10.482 -20.264 1.00 80.62 105 LEU A C 1
ATOM 867 O O . LEU A 1 105 ? 33.182 11.359 -19.521 1.00 80.62 105 LEU A O 1
ATOM 871 N N . GLY A 1 106 ? 31.818 10.739 -21.190 1.00 71.38 106 GLY A N 1
ATOM 872 C CA . GLY A 1 106 ? 31.265 12.068 -21.471 1.00 71.38 106 GLY A CA 1
ATOM 873 C C . GLY A 1 106 ? 30.411 12.659 -20.344 1.00 71.38 106 GLY A C 1
ATOM 874 O O . GLY A 1 106 ? 30.200 13.866 -20.315 1.00 71.38 106 GLY A O 1
ATOM 875 N N . ARG A 1 107 ? 29.964 11.846 -19.375 1.00 60.00 107 ARG A N 1
ATOM 876 C CA . ARG A 1 107 ? 29.232 12.301 -18.175 1.00 60.00 107 ARG A CA 1
ATOM 877 C C . ARG A 1 107 ? 30.127 12.760 -17.014 1.00 60.00 107 ARG A C 1
ATOM 879 O O . ARG A 1 107 ? 29.612 13.020 -15.931 1.00 60.00 107 ARG A O 1
ATOM 886 N N . ARG A 1 108 ? 31.451 12.824 -17.206 1.00 57.91 108 ARG A N 1
ATOM 887 C CA . ARG A 1 108 ? 32.426 13.275 -16.191 1.00 57.91 108 ARG A CA 1
ATOM 888 C C . ARG A 1 108 ? 32.926 14.719 -16.376 1.00 57.91 108 ARG A C 1
ATOM 890 O O . ARG A 1 108 ? 33.915 15.076 -15.742 1.00 57.91 108 ARG A O 1
ATOM 897 N N . LYS A 1 109 ? 32.292 15.530 -17.227 1.00 51.38 109 LYS A N 1
ATOM 898 C CA . LYS A 1 109 ? 32.555 16.976 -17.317 1.00 51.38 109 LYS A CA 1
ATOM 899 C C . LYS A 1 109 ? 31.444 17.776 -16.659 1.00 51.38 109 LYS A C 1
ATOM 901 O O . LYS A 1 109 ? 30.278 17.348 -16.793 1.00 51.38 109 LYS A O 1
#

Sequence (109 aa):
MKRDYKKLQSEAIKLRKAGLSYGEIRKKLNVAKSTLSLWLKSIPLTPEQRKRFYTKAVLALARGTQSQRERRKREVEKIIKEAEKEIQFPLPFETFCLIGAFFILGRRK

Radius of gyration: 27.27 Å; chains: 1; bounding box: 64×27×65 Å

Foldseek 3Di:
DDDPVVVLLVVLVVVVVVLDDLVVSCVVSVDDSVSSCVSCVPPDDDPVSVVVVVVVVVVVVVVVVVVVVVVVVVVVVVVVVVVVVVDPDDDDPVVVVVVVVCVVVVVPD

pLDDT: mean 83.94, std 8.39, range [45.06, 94.25]

Secondary structure (DSSP, 8-state):
----HHHHHHHHHHHHHTT--HHHHHHHH---HHHHHHHHTT-PPPHHHHHHHHHHHHHHHHHHHHHHHHHHHHHHHHHHHHHHHH--SPPPHHHHHHHHHHHHHHTT-